Protein AF-A0A436BML5-F1 (afdb_monomer_lite)

Foldseek 3Di:
DPPAPPDEAEAALALLQVCQVVVHPGPVVLVVCLVVVVDAAAVRAADDVVVVRDQWDFPDADPPPRHGDIDHDPNCVNNRYQYEYEAEDDDPPFFARPSDDDCCVRRHDSYHYWYKHKAAPVGGGHCRVVLCPPRIWMFTPPDPPDTDTSVRVVCVSNVVVDDPDPDPPPPPPDDDDD

Sequence (178 aa):
HRPWKISDFVTLGSPLTHSEFLVTHNLAEFRRGIAERLFSACPPIAEGAAAGGTVLYQEGRNRSSGKPQRAVHHGAVFAATRWTNIFDRGNGWLTGDPISGPMAENFGPGIENIQVELRGSLGRVFTHTLYWSLAATGSEVAAGDQPRSHLAVLRDAVDLGRKLEPSQAEVPAIPPRK

Radius of gyration: 21.97 Å; chains: 1; bounding box: 63×57×54 Å

pLDDT: mean 78.74, std 14.29, range [39.31, 95.06]

Secondary structure (DSSP, 8-state):
-----SEEEEEES-GGGGHHHHTSSSHHHHHHHHHTTSS--SS---STGGGTT-SEEEEEE-TTT-PEEEEE-GGGGGTSEEEEEEEE--BTTTBS-SS----HHHH-TTEEEEEEEEEBTTBSS--TT-TT-SSSEEEETT--SSPPBHHHHHHHHTTTT------------PPPP-

Structure (mmCIF, N/CA/C/O backbone):
data_AF-A0A436BML5-F1
#
_entry.id   AF-A0A436BML5-F1
#
loop_
_atom_site.group_PDB
_atom_site.id
_atom_site.type_symbol
_atom_site.label_atom_id
_atom_site.label_alt_id
_atom_site.label_comp_id
_atom_site.label_asym_id
_atom_site.label_entity_id
_atom_site.label_seq_id
_atom_site.pdbx_PDB_ins_code
_atom_site.Cartn_x
_atom_site.Cartn_y
_atom_site.Cartn_z
_atom_site.occupancy
_atom_site.B_iso_or_equiv
_atom_site.auth_seq_id
_atom_site.auth_comp_id
_atom_site.auth_asym_id
_atom_site.auth_atom_id
_atom_site.pdbx_PDB_model_num
ATOM 1 N N . HIS A 1 1 ? -5.814 -21.956 -3.426 1.00 39.31 1 HIS A N 1
ATOM 2 C CA . HIS A 1 1 ? -7.157 -21.640 -2.895 1.00 39.31 1 HIS A CA 1
ATOM 3 C C . HIS A 1 1 ? -7.109 -20.217 -2.333 1.00 39.31 1 HIS A C 1
ATOM 5 O O . HIS A 1 1 ? -6.374 -20.000 -1.378 1.00 39.31 1 HIS A O 1
ATOM 11 N N . ARG A 1 2 ? -7.812 -19.235 -2.921 1.00 46.47 2 ARG A N 1
ATOM 12 C CA . ARG A 1 2 ? -8.026 -17.914 -2.285 1.00 46.47 2 ARG A CA 1
ATOM 13 C C . ARG A 1 2 ? -9.502 -17.771 -1.885 1.00 46.47 2 ARG A C 1
ATOM 15 O O . ARG A 1 2 ? -10.239 -17.055 -2.559 1.00 46.47 2 ARG A O 1
ATOM 22 N N . PRO A 1 3 ? -9.956 -18.501 -0.850 1.00 59.94 3 PRO A N 1
ATOM 23 C CA . PRO A 1 3 ? -11.320 -18.399 -0.365 1.00 59.94 3 PRO A CA 1
ATOM 24 C C . PRO A 1 3 ? -11.467 -17.140 0.499 1.00 59.94 3 PRO A C 1
ATOM 26 O O . PRO A 1 3 ? -10.585 -16.815 1.296 1.00 59.94 3 PRO A O 1
ATOM 29 N N . TRP A 1 4 ? -12.619 -16.490 0.332 1.00 49.84 4 TRP A N 1
ATOM 30 C CA . TRP A 1 4 ? -13.082 -15.250 0.966 1.00 49.84 4 TRP A CA 1
ATOM 31 C C . TRP A 1 4 ? -12.438 -13.945 0.456 1.00 49.84 4 TRP A C 1
ATOM 33 O O . TRP A 1 4 ? -11.289 -13.632 0.759 1.00 49.84 4 TRP A O 1
ATOM 43 N N . LYS A 1 5 ? -13.219 -13.141 -0.283 1.00 56.66 5 LYS A N 1
ATOM 44 C CA . LYS A 1 5 ? -12.898 -11.747 -0.638 1.00 56.66 5 LYS A CA 1
ATOM 45 C C . LYS A 1 5 ? -14.143 -10.883 -0.451 1.00 56.66 5 LYS A C 1
ATOM 47 O O . LYS A 1 5 ? -14.955 -10.791 -1.364 1.00 56.66 5 LYS A O 1
ATOM 52 N N . ILE A 1 6 ? -14.322 -10.295 0.734 1.00 59.16 6 ILE A N 1
ATOM 53 C CA . ILE A 1 6 ? -15.321 -9.225 0.882 1.00 59.16 6 ILE A CA 1
ATOM 54 C C . ILE A 1 6 ? -14.807 -7.973 0.155 1.00 59.16 6 ILE A C 1
ATOM 56 O O . ILE A 1 6 ? -15.587 -7.352 -0.556 1.00 59.16 6 ILE A O 1
ATOM 60 N N . SER A 1 7 ? -13.499 -7.674 0.222 1.00 70.31 7 SER A N 1
ATOM 61 C CA . SER A 1 7 ? -12.750 -6.785 -0.689 1.00 70.31 7 SER A CA 1
ATOM 62 C C . SER A 1 7 ? -11.234 -6.917 -0.441 1.00 70.31 7 SER A C 1
ATOM 64 O O . SER A 1 7 ? -10.825 -7.278 0.663 1.00 70.31 7 SER A O 1
ATOM 66 N N . ASP A 1 8 ? -10.406 -6.655 -1.455 1.00 79.81 8 ASP A N 1
ATOM 67 C CA . ASP A 1 8 ? -8.951 -6.464 -1.314 1.00 79.81 8 ASP A CA 1
ATOM 68 C C . ASP A 1 8 ? -8.647 -5.000 -1.644 1.00 79.81 8 ASP A C 1
ATOM 70 O O . ASP A 1 8 ? -8.997 -4.522 -2.727 1.00 79.81 8 ASP A O 1
ATOM 74 N N . PHE A 1 9 ? -8.080 -4.267 -0.691 1.00 87.06 9 PHE A N 1
ATOM 75 C CA . PHE A 1 9 ? -7.645 -2.895 -0.887 1.00 87.06 9 PHE A CA 1
ATOM 76 C C . PHE A 1 9 ? -6.223 -2.916 -1.439 1.00 87.06 9 PHE A C 1
ATOM 78 O O . PHE A 1 9 ? -5.264 -3.176 -0.716 1.00 87.06 9 PHE A O 1
ATOM 85 N N . VAL A 1 10 ? -6.094 -2.663 -2.740 1.00 90.19 10 VAL A N 1
ATOM 86 C CA . VAL A 1 10 ? -4.803 -2.686 -3.431 1.00 90.19 10 VAL A CA 1
ATOM 87 C C . VAL A 1 10 ? -4.266 -1.266 -3.581 1.00 90.19 10 VAL A C 1
ATOM 89 O O . VAL A 1 10 ? -4.908 -0.421 -4.206 1.00 90.19 10 VAL A O 1
ATOM 92 N N . THR A 1 11 ? -3.071 -1.009 -3.049 1.00 92.56 11 THR A N 1
ATOM 93 C CA . THR A 1 11 ? -2.341 0.253 -3.234 1.00 92.56 11 THR A CA 1
ATOM 94 C C . THR A 1 11 ? -1.114 0.046 -4.118 1.00 92.56 11 THR A C 1
ATOM 96 O O . THR A 1 11 ? -0.407 -0.951 -3.991 1.00 92.56 11 THR A O 1
ATOM 99 N N . LEU A 1 12 ? -0.859 0.998 -5.021 1.00 93.00 12 LEU A N 1
ATOM 100 C CA . LEU A 1 12 ? 0.261 0.984 -5.968 1.00 93.00 12 LEU A CA 1
ATOM 101 C C . LEU A 1 12 ? 1.005 2.308 -5.872 1.00 93.00 12 LEU A C 1
ATOM 103 O O . LEU A 1 12 ? 0.374 3.356 -6.015 1.00 93.00 12 LEU A O 1
ATOM 107 N N . GLY A 1 13 ? 2.310 2.266 -5.615 1.00 91.31 13 GLY A N 1
ATOM 108 C CA . GLY A 1 13 ? 3.136 3.474 -5.567 1.00 91.31 13 GLY A CA 1
ATOM 109 C C . GLY A 1 13 ? 2.656 4.521 -4.556 1.00 91.31 13 GLY A C 1
ATOM 110 O O . GLY A 1 13 ? 2.941 5.698 -4.702 1.00 91.31 13 GLY A O 1
ATOM 111 N N . SER A 1 14 ? 1.838 4.140 -3.576 1.00 91.88 14 SER A N 1
ATOM 112 C CA . SER A 1 14 ? 0.963 5.112 -2.927 1.00 91.88 14 SER A CA 1
ATOM 113 C C . SER A 1 14 ? 1.711 5.989 -1.914 1.00 91.88 14 SER A C 1
ATOM 115 O O . SER A 1 14 ? 2.494 5.471 -1.112 1.00 91.88 14 SER A O 1
ATOM 117 N N .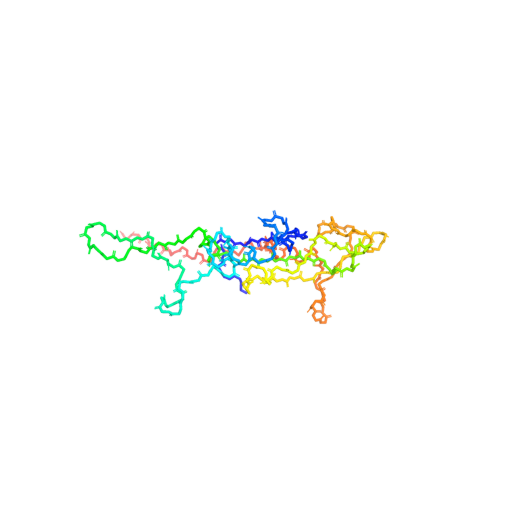 PRO A 1 15 ? 1.417 7.306 -1.885 1.00 91.00 15 PRO A N 1
ATOM 118 C CA . PRO A 1 15 ? 2.063 8.249 -0.980 1.00 91.00 15 PRO A CA 1
ATOM 119 C C . PRO A 1 15 ? 1.666 8.026 0.486 1.00 91.00 15 PRO A C 1
ATOM 121 O O . PRO A 1 15 ? 2.261 8.629 1.370 1.00 91.00 15 PRO A O 1
ATOM 124 N N . LEU A 1 16 ? 0.706 7.133 0.777 1.00 90.06 16 LEU A N 1
ATOM 125 C CA . LEU A 1 16 ? 0.311 6.779 2.147 1.00 90.06 16 LEU A CA 1
ATOM 126 C C . LEU A 1 16 ? 1.480 6.261 3.001 1.00 90.06 16 LEU A C 1
ATOM 128 O O . LEU A 1 16 ? 1.389 6.307 4.226 1.00 90.06 16 LEU A O 1
ATOM 132 N N . THR A 1 17 ? 2.590 5.820 2.403 1.00 88.88 17 THR A N 1
ATOM 133 C CA . THR A 1 17 ? 3.815 5.528 3.165 1.00 88.88 17 THR A CA 1
ATOM 134 C C . THR A 1 17 ? 4.313 6.736 3.975 1.00 88.88 17 THR A C 1
ATOM 136 O O . THR A 1 17 ? 4.926 6.522 5.011 1.00 88.88 17 THR A O 1
ATOM 139 N N . HIS A 1 18 ? 3.999 7.964 3.538 1.00 88.44 18 HIS A N 1
ATOM 140 C CA . HIS A 1 18 ? 4.372 9.247 4.152 1.00 88.44 18 HIS A CA 1
ATOM 141 C C . HIS A 1 18 ? 3.182 9.906 4.881 1.00 88.44 18 HIS A C 1
ATOM 143 O O . HIS A 1 18 ? 3.033 11.133 4.905 1.00 88.44 18 HIS A O 1
ATOM 149 N N . SER A 1 19 ? 2.259 9.101 5.422 1.00 87.06 19 SER A N 1
ATOM 150 C CA . SER A 1 19 ? 1.023 9.596 6.057 1.00 87.06 19 SER A CA 1
ATOM 151 C C . SER A 1 19 ? 1.273 10.536 7.233 1.00 87.06 19 SER A C 1
ATOM 153 O O . SER A 1 19 ? 0.450 11.409 7.505 1.00 87.06 19 SER A O 1
ATOM 155 N N . GLU A 1 20 ? 2.418 10.423 7.894 1.00 82.88 20 GLU A N 1
ATOM 156 C CA . GLU A 1 20 ? 2.839 11.315 8.966 1.00 82.88 20 GLU A CA 1
ATOM 157 C C . GLU A 1 20 ? 2.944 12.787 8.544 1.00 82.88 20 GLU A C 1
ATOM 159 O O . GLU A 1 20 ? 2.818 13.645 9.417 1.00 82.88 20 GLU A O 1
ATOM 164 N N . PHE A 1 21 ? 3.121 13.063 7.245 1.00 83.38 21 PHE A N 1
ATOM 165 C CA . PHE A 1 21 ? 3.137 14.410 6.662 1.00 83.38 21 PHE A CA 1
ATOM 166 C C . PHE A 1 21 ? 1.888 14.727 5.826 1.00 83.38 21 PHE A C 1
ATOM 168 O O . PHE A 1 21 ? 1.555 15.895 5.640 1.00 83.38 21 PHE A O 1
ATOM 175 N N . LEU A 1 22 ? 1.214 13.708 5.277 1.00 84.94 22 LEU A N 1
ATOM 176 C CA . LEU A 1 22 ? 0.041 13.897 4.409 1.00 84.94 22 LEU A CA 1
ATOM 177 C C . LEU A 1 22 ? -1.277 13.960 5.177 1.00 84.94 22 LEU A C 1
ATOM 179 O O . LEU A 1 22 ? -2.209 14.639 4.752 1.00 84.94 22 LEU A O 1
ATOM 183 N N . VAL A 1 23 ? -1.371 13.208 6.272 1.00 84.56 23 VAL A N 1
ATOM 184 C CA . VAL A 1 23 ? -2.585 13.073 7.088 1.00 84.56 23 VAL A CA 1
ATOM 185 C C . VAL A 1 23 ? -2.461 13.878 8.382 1.00 84.56 23 VAL A C 1
ATOM 187 O O . VAL A 1 23 ? -3.457 14.379 8.900 1.00 84.56 23 VAL A O 1
ATOM 190 N N . THR A 1 24 ? -1.244 14.027 8.902 1.00 88.00 24 THR A N 1
ATOM 191 C CA . THR A 1 24 ? -0.939 14.754 10.144 1.00 88.00 24 THR A CA 1
ATOM 192 C C . THR A 1 24 ? 0.287 15.650 9.981 1.00 88.00 24 THR A C 1
ATOM 194 O O . THR A 1 24 ? 0.901 15.660 8.920 1.00 88.00 24 THR A O 1
ATOM 197 N N . HIS A 1 25 ? 0.672 16.389 11.028 1.00 84.31 25 HIS A N 1
ATOM 198 C CA . HIS A 1 25 ? 1.877 17.228 10.989 1.00 84.31 25 HIS A CA 1
ATOM 199 C C . HIS A 1 25 ? 3.164 16.466 11.330 1.00 84.31 25 HIS A C 1
ATOM 201 O O . HIS A 1 25 ? 4.256 16.959 11.051 1.00 84.31 25 HIS A O 1
ATOM 207 N N . ASN A 1 26 ? 3.060 15.315 12.006 1.00 88.25 26 ASN A N 1
ATOM 208 C CA . ASN A 1 26 ? 4.197 14.463 12.353 1.00 88.25 26 ASN A CA 1
ATOM 209 C C . ASN A 1 26 ? 3.768 13.042 12.760 1.00 88.25 26 ASN A C 1
ATOM 211 O O . ASN A 1 26 ? 2.603 12.761 13.046 1.00 88.25 26 ASN A O 1
ATOM 215 N N . LEU A 1 27 ? 4.759 12.156 12.888 1.00 86.56 27 LEU A N 1
ATOM 216 C CA . LEU A 1 27 ? 4.558 10.744 13.220 1.00 86.56 27 LEU A CA 1
ATOM 217 C C . LEU A 1 27 ? 3.910 10.521 14.596 1.00 86.56 27 LEU A C 1
ATOM 219 O O . LEU A 1 27 ? 3.173 9.552 14.774 1.00 86.56 27 LEU A O 1
ATOM 223 N N . ALA A 1 28 ? 4.166 11.389 15.578 1.00 88.00 28 ALA A N 1
ATOM 224 C CA . ALA A 1 28 ? 3.575 11.246 16.908 1.00 88.00 28 ALA A CA 1
ATOM 225 C C . ALA A 1 28 ? 2.065 11.520 16.876 1.00 88.00 28 ALA A C 1
ATOM 227 O O . ALA A 1 28 ? 1.293 10.765 17.469 1.00 88.00 28 ALA A O 1
ATOM 228 N N . GLU A 1 29 ? 1.635 12.545 16.138 1.00 88.44 29 GLU A N 1
ATOM 229 C CA . GLU A 1 29 ? 0.216 12.816 15.902 1.00 88.44 29 GLU A CA 1
ATOM 230 C C . GLU A 1 29 ? -0.452 11.697 15.113 1.00 88.44 29 GLU A C 1
ATOM 232 O O . GLU A 1 29 ? -1.549 11.277 15.482 1.00 88.44 29 GLU A O 1
ATOM 237 N N . PHE A 1 30 ? 0.218 11.167 14.087 1.00 88.00 30 PHE A N 1
ATOM 238 C CA . PHE A 1 30 ? -0.298 10.037 13.320 1.00 88.00 30 PHE A CA 1
ATOM 239 C C . PHE A 1 30 ? -0.538 8.811 14.207 1.00 88.00 30 PHE A C 1
ATOM 241 O O . PHE A 1 30 ? -1.639 8.261 14.240 1.00 88.00 30 PHE A O 1
ATOM 248 N N . ARG A 1 31 ? 0.467 8.423 15.003 1.00 86.06 31 ARG A N 1
ATOM 249 C CA . ARG A 1 31 ? 0.370 7.291 15.939 1.00 86.06 31 ARG A CA 1
ATOM 250 C C . ARG A 1 31 ? -0.703 7.509 16.996 1.00 86.06 31 ARG A C 1
ATOM 252 O O . ARG A 1 31 ? -1.431 6.570 17.318 1.00 86.06 31 ARG A O 1
ATOM 259 N N . ARG A 1 32 ? -0.832 8.736 17.509 1.00 85.31 32 ARG A N 1
ATOM 260 C CA . ARG A 1 32 ? -1.926 9.098 18.415 1.00 85.31 32 ARG A CA 1
ATOM 261 C C . ARG A 1 32 ? -3.276 8.933 17.722 1.00 85.31 32 ARG A C 1
ATOM 263 O O . ARG A 1 32 ? -4.148 8.298 18.295 1.00 85.31 32 ARG A O 1
ATOM 270 N N . GLY A 1 33 ? -3.427 9.403 16.485 1.00 83.19 33 GLY A N 1
ATOM 271 C CA . GLY A 1 33 ? -4.653 9.234 15.706 1.00 83.19 33 GLY A CA 1
ATOM 272 C C . GLY A 1 33 ? -5.001 7.768 15.432 1.00 83.19 33 GLY A C 1
ATOM 273 O O . GLY A 1 33 ? -6.167 7.398 15.513 1.00 83.19 33 GLY A O 1
ATOM 274 N N . ILE A 1 34 ? -4.012 6.905 15.191 1.00 83.31 34 ILE A N 1
ATOM 275 C CA . ILE A 1 34 ? -4.213 5.450 15.096 1.00 83.31 34 ILE A CA 1
ATOM 276 C C . ILE A 1 34 ? -4.676 4.873 16.448 1.00 83.31 34 ILE A C 1
ATOM 278 O O . ILE A 1 34 ? -5.659 4.134 16.498 1.00 83.31 34 ILE A O 1
ATOM 282 N N . ALA A 1 35 ? -4.033 5.246 17.559 1.00 80.62 35 ALA A N 1
ATOM 283 C CA . ALA A 1 35 ? -4.369 4.754 18.902 1.00 80.62 35 ALA A CA 1
ATOM 284 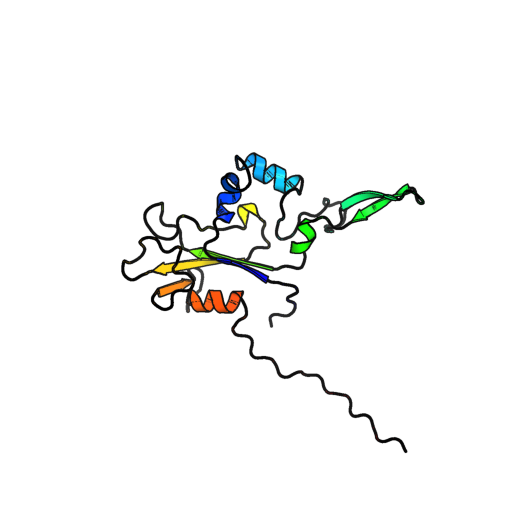C C . ALA A 1 35 ? -5.746 5.235 19.404 1.00 80.62 35 ALA A C 1
ATOM 286 O O . ALA A 1 35 ? -6.509 4.469 19.997 1.00 80.62 35 ALA A O 1
ATOM 287 N N . GLU A 1 36 ? -6.084 6.492 19.122 1.00 79.75 36 GLU A N 1
ATOM 288 C CA . GLU A 1 36 ? -7.399 7.102 19.351 1.00 79.75 36 GLU A CA 1
ATOM 289 C C . GLU A 1 36 ? -8.434 6.639 18.318 1.00 79.75 36 GLU A C 1
ATOM 291 O O . GLU A 1 36 ? -9.608 6.991 18.411 1.00 79.75 36 GLU A O 1
ATOM 296 N N . ARG A 1 37 ? -8.013 5.799 17.363 1.00 75.88 37 ARG A N 1
ATOM 297 C CA . ARG A 1 37 ? -8.831 5.223 16.295 1.00 75.88 37 ARG A CA 1
ATOM 298 C C . ARG A 1 37 ? -9.436 6.272 15.375 1.00 75.88 37 ARG A C 1
ATOM 300 O O . ARG A 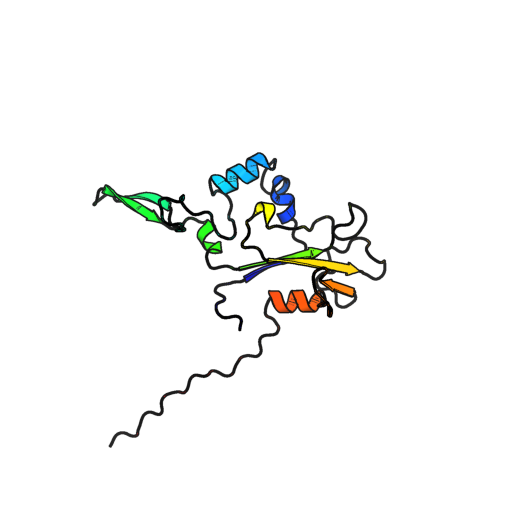1 37 ? -10.388 5.953 14.691 1.00 75.88 37 ARG A O 1
ATOM 307 N N . LEU A 1 38 ? -8.901 7.488 15.307 1.00 80.25 38 LEU A N 1
ATOM 308 C CA . LEU A 1 38 ? -9.291 8.499 14.322 1.00 80.25 38 LEU A CA 1
ATOM 309 C C . LEU A 1 38 ? -8.992 8.019 12.896 1.00 80.25 38 LEU A C 1
ATOM 311 O O . LEU A 1 38 ? -9.793 8.246 11.990 1.00 80.25 38 LEU A O 1
ATOM 315 N N . PHE A 1 39 ? -7.895 7.280 12.716 1.00 82.81 39 PHE A N 1
ATOM 316 C CA . PHE A 1 39 ? -7.504 6.688 11.437 1.00 82.81 39 PHE A CA 1
ATOM 317 C C . PHE A 1 39 ? -7.753 5.179 11.404 1.00 82.81 39 PHE A C 1
ATOM 319 O O . PHE A 1 39 ? -7.774 4.500 12.431 1.00 82.81 39 PHE A O 1
ATOM 326 N N . SER A 1 40 ? -7.960 4.656 10.197 1.00 82.06 40 SER A N 1
ATOM 327 C CA . SER A 1 40 ? -8.177 3.226 9.980 1.00 82.06 40 SER A CA 1
ATOM 328 C C . SER A 1 40 ? -6.853 2.477 9.819 1.00 82.06 40 SER A C 1
ATOM 330 O O . SER A 1 40 ? -5.923 3.000 9.213 1.00 82.06 40 SER A O 1
ATOM 332 N N . ALA A 1 41 ? -6.795 1.245 10.327 1.00 82.31 41 ALA A N 1
ATOM 333 C CA . ALA A 1 41 ? -5.642 0.345 10.266 1.00 82.31 41 ALA A CA 1
ATOM 334 C C . ALA A 1 41 ? -6.085 -1.069 9.842 1.00 82.31 41 ALA A C 1
ATOM 336 O O . ALA A 1 41 ? -7.263 -1.414 9.971 1.00 82.31 41 ALA A O 1
ATOM 337 N N . CYS A 1 42 ? -5.150 -1.886 9.354 1.00 78.25 42 CYS A N 1
ATOM 338 C CA . CYS A 1 42 ? -5.367 -3.271 8.949 1.00 78.25 42 CYS A CA 1
ATOM 339 C C . CYS A 1 42 ? -4.412 -4.223 9.710 1.00 78.25 42 CYS A C 1
ATOM 341 O O . CYS A 1 42 ? -3.196 -4.175 9.503 1.00 78.25 42 CYS A O 1
ATOM 343 N N . PRO A 1 43 ? -4.931 -5.120 10.574 1.00 77.25 43 PRO A N 1
ATOM 344 C CA . PRO A 1 43 ? -6.321 -5.190 11.033 1.00 77.25 43 PRO A CA 1
ATOM 345 C C . PRO A 1 43 ? -6.695 -3.989 11.929 1.00 77.25 43 PRO A C 1
ATOM 347 O O . PRO A 1 43 ? -5.810 -3.351 12.505 1.00 77.25 43 PRO A O 1
ATOM 350 N N . PRO A 1 44 ? -7.994 -3.674 12.087 1.00 76.81 44 PRO A N 1
ATOM 351 C CA . PRO A 1 44 ? -8.432 -2.621 12.998 1.00 76.81 44 PRO A CA 1
ATOM 352 C C . PRO A 1 44 ? -8.073 -2.941 14.454 1.00 76.81 44 PRO A C 1
ATOM 354 O O . PRO A 1 44 ? -8.084 -4.096 14.885 1.00 76.81 44 PRO A O 1
ATOM 357 N N . ILE A 1 45 ? -7.772 -1.896 15.226 1.00 74.12 45 ILE A N 1
ATOM 358 C CA . ILE A 1 45 ? -7.297 -2.022 16.607 1.00 74.12 45 ILE A CA 1
ATOM 359 C C . ILE A 1 45 ? -8.458 -2.382 17.540 1.00 74.12 45 ILE A C 1
ATOM 361 O O . ILE A 1 45 ? -9.343 -1.565 17.809 1.00 74.12 45 ILE A O 1
ATOM 365 N N . ALA A 1 46 ? -8.406 -3.597 18.088 1.00 69.00 46 ALA A N 1
ATOM 366 C CA . ALA A 1 46 ? -9.365 -4.102 19.066 1.00 69.00 46 ALA A CA 1
ATOM 367 C C . ALA A 1 46 ? -9.362 -3.316 20.396 1.00 69.00 46 ALA A C 1
ATOM 369 O O . ALA A 1 46 ? -8.401 -2.632 20.766 1.00 69.00 46 ALA A O 1
ATOM 370 N N . GLU A 1 47 ? -10.450 -3.435 21.158 1.00 64.75 47 GLU A N 1
ATOM 371 C CA . GLU A 1 47 ? -10.596 -2.829 22.489 1.00 64.75 47 GLU A CA 1
ATOM 372 C C . GLU A 1 47 ? -9.876 -3.659 23.574 1.00 64.75 47 GLU A C 1
ATOM 374 O O . GLU A 1 47 ? -10.501 -4.359 24.357 1.00 64.75 47 GLU A O 1
ATOM 379 N N . GLY A 1 48 ? -8.542 -3.591 23.636 1.00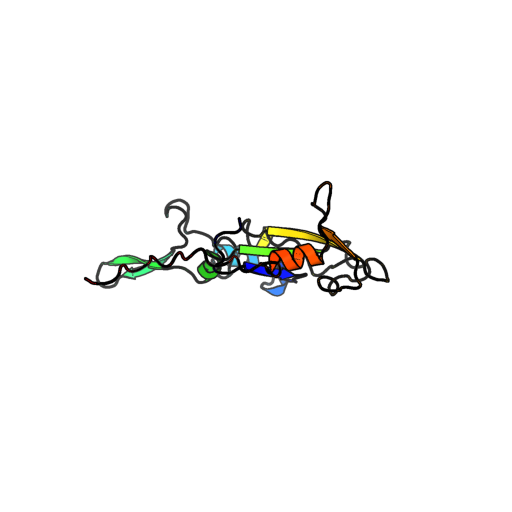 60.03 48 GLY A N 1
ATOM 380 C CA . GLY A 1 48 ? -7.742 -4.197 24.713 1.00 60.03 48 GLY A CA 1
ATOM 381 C C . GLY A 1 48 ? -7.830 -5.732 24.841 1.00 60.03 48 GLY A C 1
ATOM 382 O O . GLY A 1 48 ? -8.675 -6.409 24.258 1.00 60.03 48 GLY A O 1
ATOM 383 N N . ALA A 1 49 ? -6.935 -6.318 25.642 1.00 53.97 49 ALA A N 1
ATOM 384 C CA . ALA A 1 49 ? -6.907 -7.772 25.858 1.00 53.97 49 ALA A CA 1
ATOM 385 C C . ALA A 1 49 ? -8.158 -8.289 26.600 1.00 53.97 49 ALA A C 1
ATOM 387 O O . ALA A 1 49 ? -8.597 -9.415 26.379 1.00 53.97 49 ALA A O 1
ATOM 388 N N . ALA A 1 50 ? -8.763 -7.446 27.445 1.00 52.91 50 ALA A N 1
ATOM 389 C CA . ALA A 1 50 ? -9.932 -7.795 28.250 1.00 52.91 50 ALA A CA 1
ATOM 390 C C . ALA A 1 50 ? -11.218 -7.977 27.423 1.00 52.91 50 ALA A C 1
ATOM 392 O O . ALA A 1 50 ? -12.101 -8.722 27.842 1.00 52.91 50 ALA A O 1
ATOM 393 N N . ALA A 1 51 ? -11.329 -7.351 26.244 1.00 53.22 51 ALA A N 1
ATOM 394 C CA . ALA A 1 51 ? -12.495 -7.501 25.372 1.00 53.22 51 ALA A CA 1
ATOM 395 C C . ALA A 1 51 ? -12.339 -8.631 24.339 1.00 53.22 51 ALA A C 1
ATOM 397 O O . ALA A 1 51 ? -13.013 -8.626 23.309 1.00 53.22 51 ALA A O 1
ATOM 398 N N . GLY A 1 52 ? -11.434 -9.584 24.584 1.00 51.97 52 GLY A N 1
ATOM 399 C CA . GLY A 1 52 ? -11.272 -10.779 23.753 1.00 51.97 52 GLY A CA 1
ATOM 400 C C . GLY A 1 52 ? -10.794 -10.497 22.327 1.00 51.97 52 GLY A C 1
ATOM 401 O O . GLY A 1 52 ? -11.110 -11.265 21.426 1.00 51.97 52 GLY A O 1
ATOM 402 N N . GLY A 1 53 ? -10.091 -9.381 22.093 1.00 59.16 53 GLY A N 1
ATOM 403 C CA . GLY A 1 53 ? -9.592 -9.032 20.757 1.00 59.16 53 GLY A CA 1
ATOM 404 C C . GLY A 1 53 ? -10.690 -8.679 19.746 1.00 59.16 53 GLY A C 1
ATOM 405 O O . GLY A 1 53 ? -10.449 -8.710 18.543 1.00 59.16 53 GLY A O 1
ATOM 406 N N . THR A 1 54 ? -11.903 -8.351 20.204 1.00 59.28 54 THR A N 1
ATOM 407 C CA . THR A 1 54 ? -13.005 -7.979 19.304 1.00 59.28 54 THR A CA 1
ATOM 408 C C . THR A 1 54 ? -12.843 -6.559 18.746 1.00 59.28 54 THR A C 1
ATOM 410 O O . THR A 1 54 ? -12.396 -5.661 19.457 1.00 59.28 54 THR A O 1
ATOM 413 N N . VAL A 1 55 ? -13.314 -6.329 17.513 1.00 71.50 55 VAL A N 1
ATOM 414 C CA . VAL A 1 55 ? -13.420 -4.993 16.871 1.00 71.50 55 VAL A CA 1
ATOM 415 C C . VAL A 1 55 ? -14.559 -4.124 17.433 1.00 71.50 55 VAL A C 1
ATOM 417 O O . VAL A 1 55 ? -14.847 -3.042 16.922 1.00 71.50 55 VAL A O 1
ATOM 420 N N . LEU A 1 56 ? -15.244 -4.630 18.460 1.00 71.44 56 LEU A N 1
ATOM 421 C CA . LEU A 1 56 ? -16.338 -3.956 19.139 1.00 71.44 56 LEU A CA 1
ATOM 422 C C . LEU A 1 56 ? -15.780 -3.008 20.201 1.00 71.44 56 LEU A C 1
ATOM 424 O O . LEU A 1 56 ? -14.931 -3.416 20.993 1.00 71.44 56 LEU A O 1
ATOM 428 N N . TYR A 1 57 ? -16.304 -1.787 20.251 1.00 70.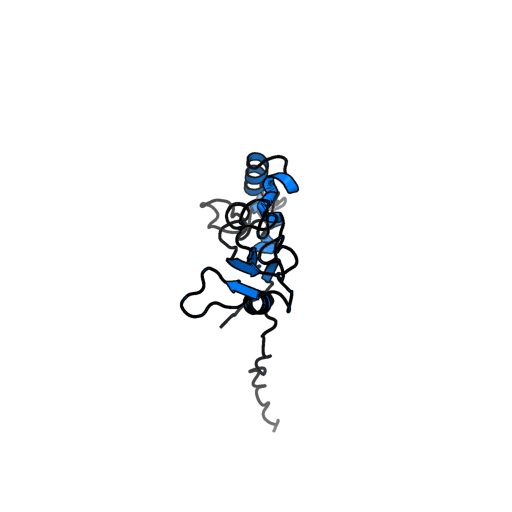31 57 TYR A N 1
ATOM 429 C CA . TYR A 1 57 ? -15.959 -0.769 21.244 1.00 70.31 57 TYR A CA 1
ATOM 430 C C . TYR A 1 57 ? -17.203 -0.300 21.991 1.00 70.31 57 TYR A C 1
ATOM 432 O O . TYR A 1 57 ? -18.311 -0.353 21.448 1.00 70.31 57 TYR A O 1
ATOM 440 N N . GLN A 1 58 ? -17.041 0.163 23.231 1.00 74.31 58 GLN A N 1
ATOM 441 C CA . GLN A 1 58 ? -18.150 0.731 23.993 1.00 74.31 58 GLN A CA 1
ATOM 442 C C . GLN A 1 58 ? -18.524 2.129 23.465 1.00 74.31 58 GLN A C 1
ATOM 444 O O . GLN A 1 58 ? -17.828 3.109 23.709 1.00 74.31 58 GLN A O 1
ATOM 449 N N . GLU A 1 59 ? -19.657 2.226 22.774 1.00 75.31 59 GLU A N 1
ATOM 450 C CA . GLU A 1 59 ? -20.192 3.482 22.227 1.00 75.31 59 GLU A CA 1
ATOM 451 C C . GLU A 1 59 ? -20.987 4.274 23.282 1.00 75.31 59 GLU A C 1
ATOM 453 O O . GLU A 1 59 ? -21.119 5.493 23.212 1.00 75.31 59 GLU A O 1
ATOM 458 N N . GLY A 1 60 ? -21.496 3.589 24.309 1.00 77.31 60 GLY A N 1
ATOM 459 C CA . GLY A 1 60 ? -22.254 4.220 25.382 1.00 77.31 60 GLY A CA 1
ATOM 460 C C . GLY A 1 60 ? -22.914 3.211 26.311 1.00 77.31 60 GLY A C 1
ATOM 461 O O . GLY A 1 60 ? -22.470 2.069 26.444 1.00 77.31 60 GLY A O 1
ATOM 462 N N . ARG A 1 61 ? -24.000 3.625 26.968 1.00 78.44 61 ARG A N 1
ATOM 463 C CA . ARG A 1 61 ? -24.870 2.732 27.743 1.00 78.44 61 ARG A CA 1
ATOM 464 C C . ARG A 1 61 ? -26.265 2.741 27.151 1.00 78.44 61 ARG A C 1
ATOM 466 O O . ARG A 1 61 ? -26.813 3.796 26.839 1.00 78.44 61 ARG A O 1
ATOM 473 N N . ASN A 1 62 ? -26.848 1.558 27.045 1.00 79.44 62 ASN A N 1
ATOM 474 C CA . ASN A 1 62 ? -28.225 1.410 26.625 1.00 79.44 62 ASN A CA 1
ATOM 475 C C . ASN A 1 62 ? -29.145 2.105 27.649 1.00 79.44 62 ASN A C 1
ATOM 477 O O . ASN A 1 62 ? -29.097 1.797 28.840 1.00 79.44 62 ASN A O 1
ATOM 481 N N . ARG A 1 63 ? -29.993 3.028 27.179 1.00 77.31 63 ARG A N 1
ATOM 482 C CA . ARG A 1 63 ? -30.881 3.839 28.029 1.00 77.31 63 ARG A CA 1
ATOM 483 C C . ARG A 1 63 ? -31.940 3.030 28.784 1.00 77.31 63 ARG A C 1
ATOM 485 O O . ARG A 1 63 ? -32.381 3.487 29.830 1.00 77.31 63 ARG A O 1
ATOM 492 N N . SER A 1 64 ? -32.347 1.861 28.283 1.00 80.19 64 SER A N 1
ATOM 493 C CA . SER A 1 64 ? -33.371 1.027 28.927 1.00 80.19 64 SER A CA 1
ATOM 494 C C . SER A 1 64 ? -32.790 -0.027 29.868 1.00 80.19 64 SER A C 1
ATOM 496 O O . SER A 1 64 ? -33.385 -0.312 30.901 1.00 80.19 64 SER A O 1
ATOM 498 N N . SER A 1 65 ? -31.627 -0.602 29.542 1.00 81.06 65 SER A N 1
ATOM 499 C CA . SER A 1 65 ? -31.018 -1.675 30.349 1.00 81.06 65 SER A CA 1
ATOM 500 C C . SER A 1 65 ? -29.834 -1.231 31.210 1.00 81.06 65 SER A C 1
ATOM 502 O O . SER A 1 65 ? -29.349 -2.020 32.018 1.00 81.06 65 SER A O 1
ATOM 504 N N . GLY A 1 66 ? -29.310 -0.017 31.013 1.00 80.56 66 GLY A N 1
ATOM 505 C CA . GLY A 1 66 ? -28.108 0.492 31.684 1.00 80.56 66 GLY A CA 1
ATOM 506 C C . GLY A 1 66 ? -26.808 -0.235 31.310 1.00 80.56 66 GLY A C 1
ATOM 507 O O . GLY A 1 66 ? -25.730 0.173 31.747 1.00 80.56 66 GLY A O 1
ATOM 508 N N . LYS A 1 67 ? -26.886 -1.298 30.498 1.00 82.88 67 LYS A N 1
ATOM 509 C CA . LYS A 1 67 ? -25.740 -2.115 30.089 1.00 82.88 67 LYS A CA 1
ATOM 510 C C . LYS A 1 67 ? -24.866 -1.378 29.066 1.00 82.88 67 LYS A C 1
ATOM 512 O O . LYS A 1 67 ? -25.396 -0.579 28.287 1.00 82.88 67 LYS A O 1
ATOM 517 N N . PRO A 1 68 ? -23.551 -1.662 29.025 1.00 77.62 68 PRO A N 1
ATOM 518 C CA . PRO A 1 68 ? -22.668 -1.172 27.972 1.00 77.62 68 PRO A CA 1
ATOM 519 C C . PRO A 1 68 ? -23.210 -1.532 26.587 1.00 77.62 68 PRO A C 1
ATOM 521 O O . PRO A 1 68 ? -23.483 -2.700 26.305 1.00 77.62 68 PRO A O 1
ATOM 524 N N . GLN A 1 69 ? -23.372 -0.528 25.733 1.00 81.12 69 GLN A N 1
ATOM 525 C CA . GLN A 1 69 ? -23.677 -0.709 24.321 1.00 81.12 69 GLN A CA 1
ATOM 526 C C . GLN A 1 69 ? -22.358 -0.729 23.560 1.00 81.12 69 GLN A C 1
ATOM 528 O O . GLN A 1 69 ? -21.553 0.195 23.689 1.00 81.12 69 GLN A O 1
ATOM 533 N N . ARG A 1 70 ? -22.137 -1.800 22.797 1.00 77.94 70 ARG A N 1
ATOM 534 C CA . ARG A 1 70 ? -20.929 -1.981 21.998 1.00 77.94 70 ARG A CA 1
ATOM 535 C C . ARG A 1 70 ? -21.276 -1.939 20.515 1.00 77.94 70 ARG A C 1
ATOM 537 O O . ARG A 1 70 ? -22.246 -2.579 20.112 1.00 77.94 70 ARG A O 1
ATOM 544 N N . ALA A 1 71 ? -20.493 -1.212 19.731 1.00 74.31 71 ALA A N 1
ATOM 545 C CA . ALA A 1 71 ? -20.653 -1.077 18.285 1.00 74.31 71 ALA A CA 1
ATOM 546 C C . ALA A 1 71 ? -19.318 -1.341 17.573 1.00 74.31 71 ALA A C 1
ATOM 548 O O . ALA A 1 71 ? -18.282 -1.459 18.221 1.00 74.31 71 ALA A O 1
ATOM 549 N N . VAL A 1 72 ? -19.338 -1.475 16.247 1.00 74.62 72 VAL A N 1
ATOM 550 C CA . VAL A 1 72 ? -18.127 -1.550 15.410 1.00 74.62 72 VAL A CA 1
ATOM 551 C C . VAL A 1 72 ? -17.696 -0.141 15.015 1.00 74.62 72 VAL A C 1
ATOM 553 O O . VAL A 1 72 ? -18.545 0.655 14.619 1.00 74.62 72 VAL A O 1
ATOM 556 N N . HIS A 1 73 ? -16.419 0.220 15.190 1.00 75.25 73 HIS A N 1
ATOM 557 C CA . HIS A 1 73 ? -15.970 1.591 14.883 1.00 75.25 73 HIS A CA 1
ATOM 558 C C . HIS A 1 73 ? -15.759 1.756 13.377 1.00 75.25 73 HIS A C 1
ATOM 560 O O . HIS A 1 73 ? -15.738 0.773 12.639 1.00 75.25 73 HIS A O 1
ATOM 566 N N . HIS A 1 74 ? -15.559 2.982 12.892 1.00 70.56 74 HIS A N 1
ATOM 567 C CA . HIS A 1 74 ? -15.386 3.258 11.457 1.00 70.56 74 HIS A CA 1
ATOM 568 C C . HIS A 1 74 ? -14.228 2.490 10.806 1.00 70.56 74 HIS A C 1
ATOM 570 O O . HIS A 1 74 ? -14.314 2.156 9.631 1.00 70.56 74 HIS A O 1
ATOM 576 N N . GLY A 1 75 ? -13.183 2.134 11.559 1.00 68.38 75 GLY A N 1
ATOM 577 C CA . GLY A 1 75 ? -12.079 1.303 11.065 1.00 68.38 75 GLY A CA 1
ATOM 578 C C . GLY A 1 75 ? -12.445 -0.170 10.852 1.00 68.38 75 GLY A C 1
ATOM 579 O O . GLY A 1 75 ? -11.708 -0.890 10.181 1.00 68.38 75 GLY A O 1
ATOM 580 N N . ALA A 1 76 ? -13.602 -0.628 11.344 1.00 72.31 76 ALA A N 1
ATOM 581 C CA . ALA A 1 76 ? -14.079 -1.993 11.136 1.00 72.31 76 ALA A CA 1
ATOM 582 C C . ALA A 1 76 ? -14.362 -2.322 9.660 1.00 72.31 76 ALA A C 1
ATOM 584 O O . ALA A 1 76 ? -14.422 -3.499 9.311 1.00 72.31 76 ALA A O 1
ATOM 585 N N . VAL A 1 77 ? -14.455 -1.323 8.771 1.00 69.38 77 VAL A N 1
ATOM 586 C CA . VAL A 1 77 ? -14.498 -1.556 7.313 1.00 69.38 77 VAL A CA 1
ATOM 587 C C . VAL A 1 77 ? -13.258 -2.309 6.812 1.00 69.38 77 VAL A C 1
ATOM 589 O O . VAL A 1 77 ? -13.340 -3.077 5.855 1.00 69.38 77 VAL A O 1
ATOM 592 N N . PHE A 1 78 ? -12.123 -2.178 7.505 1.00 70.50 78 PHE A N 1
ATOM 593 C CA . PHE A 1 78 ? -10.908 -2.938 7.215 1.00 70.50 78 PHE A CA 1
ATOM 594 C C . PHE A 1 78 ? -10.813 -4.270 7.975 1.00 70.50 78 PHE A C 1
ATOM 596 O O . PHE A 1 78 ? -9.862 -5.013 7.766 1.00 70.50 78 PHE A O 1
ATOM 603 N N . ALA A 1 79 ? -11.800 -4.630 8.808 1.00 71.19 79 ALA A N 1
ATOM 604 C CA . ALA A 1 79 ? -11.817 -5.922 9.508 1.00 71.19 79 ALA A CA 1
ATOM 605 C C . ALA A 1 79 ? -11.972 -7.108 8.544 1.00 71.19 79 ALA A C 1
ATOM 607 O O . ALA A 1 79 ? -11.424 -8.180 8.782 1.00 71.19 79 ALA A O 1
ATOM 608 N N . ALA A 1 80 ? -12.729 -6.912 7.463 1.00 68.56 80 ALA A N 1
ATOM 609 C CA . ALA A 1 80 ? -12.988 -7.924 6.440 1.00 68.56 80 ALA A CA 1
ATOM 610 C C . ALA A 1 80 ? -12.199 -7.687 5.138 1.00 68.56 80 ALA A C 1
ATOM 612 O O . ALA A 1 80 ? -12.407 -8.402 4.153 1.00 68.56 80 ALA A O 1
ATOM 613 N N . THR A 1 81 ? -11.318 -6.683 5.128 1.00 73.38 81 THR A N 1
ATOM 614 C CA . THR A 1 81 ? -10.569 -6.252 3.946 1.00 73.38 81 THR A CA 1
ATOM 615 C C . THR A 1 81 ? -9.127 -6.712 4.081 1.00 73.38 81 THR A C 1
ATOM 617 O O . THR A 1 81 ? -8.479 -6.449 5.092 1.00 73.38 81 THR A O 1
ATOM 620 N N . ARG A 1 82 ? -8.621 -7.410 3.063 1.00 80.25 82 ARG A N 1
ATOM 621 C CA . ARG A 1 82 ? -7.172 -7.604 2.913 1.00 80.25 82 ARG A CA 1
ATOM 622 C C . ARG A 1 82 ? -6.578 -6.333 2.330 1.00 80.25 82 ARG A C 1
ATOM 624 O O . ARG A 1 82 ? -7.270 -5.645 1.589 1.00 80.25 82 ARG A O 1
ATOM 631 N N . TRP A 1 83 ? -5.336 -6.017 2.666 1.00 87.88 83 TRP A N 1
ATOM 632 C CA . TRP A 1 83 ? -4.643 -4.886 2.065 1.00 87.88 83 TRP A CA 1
ATOM 633 C C . TRP A 1 83 ? -3.348 -5.373 1.437 1.00 87.88 83 TRP A C 1
ATOM 635 O O . TRP A 1 83 ? -2.446 -5.816 2.144 1.00 87.88 83 TRP A O 1
ATOM 645 N N . THR A 1 84 ? -3.257 -5.262 0.115 1.00 91.69 84 THR A N 1
ATOM 646 C CA . THR A 1 84 ? -2.032 -5.524 -0.641 1.00 91.69 84 THR A CA 1
ATOM 647 C C . THR A 1 84 ? -1.394 -4.203 -1.071 1.00 91.69 84 THR A C 1
ATOM 649 O O . THR A 1 84 ? -2.005 -3.425 -1.802 1.00 91.69 84 THR A O 1
ATOM 652 N N . ASN A 1 85 ? -0.165 -3.931 -0.637 1.00 94.25 85 ASN A N 1
ATOM 653 C CA . ASN A 1 85 ? 0.591 -2.740 -1.021 1.00 94.25 85 ASN A CA 1
ATOM 654 C C . ASN A 1 85 ? 1.767 -3.113 -1.925 1.00 94.25 85 ASN A C 1
ATOM 656 O O . ASN A 1 85 ? 2.665 -3.835 -1.499 1.00 94.25 85 ASN A O 1
ATOM 660 N N . ILE A 1 86 ? 1.788 -2.586 -3.149 1.00 95.06 86 ILE A N 1
ATOM 661 C CA . ILE A 1 86 ? 2.879 -2.790 -4.105 1.00 95.06 86 ILE A CA 1
ATOM 662 C C . ILE A 1 86 ? 3.660 -1.483 -4.248 1.00 95.06 86 ILE A C 1
ATOM 664 O O . ILE A 1 86 ? 3.099 -0.439 -4.592 1.00 95.06 86 ILE A O 1
ATOM 668 N N . PHE A 1 87 ? 4.965 -1.550 -4.007 1.00 95.00 87 PHE A N 1
ATOM 669 C CA . PHE A 1 87 ? 5.855 -0.390 -4.011 1.00 95.00 87 PHE A CA 1
ATOM 670 C C . PHE A 1 87 ? 7.199 -0.739 -4.653 1.00 95.00 87 PHE A C 1
ATOM 672 O O . PHE A 1 87 ? 7.644 -1.889 -4.604 1.00 95.00 87 PHE A O 1
ATOM 679 N N . ASP A 1 88 ? 7.839 0.239 -5.286 1.00 94.56 88 ASP A N 1
ATOM 680 C CA . ASP A 1 88 ? 9.156 0.065 -5.888 1.00 94.56 88 ASP A CA 1
ATOM 681 C C . ASP A 1 88 ? 10.245 0.153 -4.814 1.00 94.56 88 ASP A C 1
ATOM 683 O O . ASP A 1 88 ? 10.107 0.770 -3.754 1.00 94.56 88 ASP A O 1
ATOM 687 N N . ARG A 1 89 ? 11.380 -0.466 -5.107 1.00 88.06 89 ARG A N 1
ATOM 688 C CA . ARG A 1 89 ? 12.586 -0.383 -4.301 1.00 88.06 89 ARG A CA 1
ATOM 689 C C . ARG A 1 89 ? 13.086 1.064 -4.257 1.00 88.06 89 ARG A C 1
ATOM 691 O O . ARG A 1 89 ? 13.700 1.533 -5.208 1.00 88.06 89 ARG A O 1
ATOM 698 N N . GLY A 1 90 ? 12.877 1.783 -3.163 1.00 74.62 90 GLY A N 1
ATOM 699 C CA . GLY A 1 90 ? 13.381 3.155 -3.041 1.00 74.62 90 GLY A CA 1
ATOM 700 C C . GLY A 1 90 ? 14.911 3.221 -3.156 1.00 74.62 90 GLY A C 1
ATOM 701 O O . GLY A 1 90 ? 15.615 2.575 -2.382 1.00 74.62 90 GLY A O 1
ATOM 702 N N . ASN A 1 91 ? 15.436 4.020 -4.092 1.00 61.66 91 ASN A N 1
ATOM 703 C CA . ASN A 1 91 ? 16.858 4.369 -4.161 1.00 61.66 91 ASN A CA 1
ATOM 704 C C . ASN A 1 91 ? 17.014 5.906 -4.086 1.00 61.66 91 ASN A C 1
ATOM 706 O O . ASN A 1 91 ? 17.419 6.569 -5.043 1.00 61.66 91 ASN A O 1
ATOM 710 N N . GLY A 1 92 ? 16.697 6.483 -2.924 1.00 63.34 92 GLY A N 1
ATOM 711 C CA . GLY A 1 92 ? 16.825 7.922 -2.665 1.00 63.34 92 GLY A CA 1
ATOM 712 C C . GLY A 1 92 ? 15.957 8.811 -3.570 1.00 63.34 92 GLY A C 1
ATOM 713 O O . GLY A 1 92 ? 15.102 8.339 -4.309 1.00 63.34 92 GLY A O 1
ATOM 714 N N . TRP A 1 93 ? 16.186 10.126 -3.524 1.00 63.31 93 TRP A N 1
ATOM 715 C CA . TRP A 1 93 ? 15.392 11.118 -4.270 1.00 63.31 93 TRP A CA 1
ATOM 716 C C . TRP A 1 93 ? 15.595 11.085 -5.794 1.00 63.31 93 TRP A C 1
ATOM 718 O O . TRP A 1 93 ? 14.788 11.648 -6.527 1.00 63.31 93 TRP A O 1
ATOM 728 N N . LEU A 1 94 ? 16.673 10.457 -6.278 1.00 65.69 94 LEU A N 1
ATOM 729 C CA . LEU A 1 94 ? 17.096 10.525 -7.684 1.00 65.69 94 LEU A CA 1
ATOM 730 C C . LEU A 1 94 ? 16.863 9.228 -8.471 1.00 65.69 94 LEU A C 1
ATOM 732 O O . LEU A 1 94 ? 16.973 9.250 -9.698 1.00 65.69 94 LEU A O 1
ATOM 736 N N . THR A 1 95 ? 16.551 8.105 -7.812 1.00 83.31 95 THR A N 1
ATOM 737 C CA . THR A 1 95 ? 16.307 6.831 -8.506 1.00 83.31 95 THR A CA 1
ATOM 738 C C . THR A 1 95 ? 15.206 5.993 -7.853 1.00 83.31 95 THR A C 1
ATOM 740 O O . THR A 1 95 ? 15.083 5.924 -6.634 1.00 83.31 95 THR A O 1
ATOM 743 N N . GLY A 1 96 ? 14.426 5.301 -8.678 1.00 90.19 96 GLY A N 1
ATOM 744 C CA . GLY A 1 96 ? 13.259 4.534 -8.264 1.00 90.19 96 GLY A CA 1
ATOM 745 C C . GLY A 1 96 ? 12.034 5.414 -8.038 1.00 90.19 96 GLY A C 1
ATOM 746 O O . GLY A 1 96 ? 11.839 6.424 -8.723 1.00 90.19 96 GLY A O 1
ATOM 747 N N . ASP A 1 97 ? 11.211 4.997 -7.082 1.00 91.62 97 ASP A N 1
ATOM 748 C CA . ASP A 1 97 ? 9.997 5.685 -6.664 1.00 91.62 97 ASP A CA 1
ATOM 749 C C . ASP A 1 97 ? 10.190 6.269 -5.253 1.00 91.62 97 ASP A C 1
ATOM 751 O O . ASP A 1 97 ? 10.117 5.524 -4.273 1.00 91.62 97 ASP A O 1
ATOM 755 N N . PRO A 1 98 ? 10.445 7.583 -5.118 1.00 89.25 98 PRO A N 1
ATOM 756 C CA . PRO A 1 98 ? 10.597 8.224 -3.811 1.00 89.25 98 PRO A CA 1
ATOM 757 C C . PRO A 1 98 ? 9.258 8.426 -3.078 1.00 89.25 98 PRO A C 1
ATOM 759 O O . PRO A 1 98 ? 9.244 8.799 -1.904 1.00 89.25 98 PRO A O 1
ATOM 762 N N . ILE A 1 99 ? 8.131 8.225 -3.764 1.00 89.94 99 ILE A N 1
ATOM 763 C CA . ILE A 1 99 ? 6.785 8.467 -3.233 1.00 89.94 99 ILE A CA 1
ATOM 764 C C . ILE A 1 99 ? 6.247 7.205 -2.557 1.00 89.94 99 ILE A C 1
ATOM 766 O O . ILE A 1 99 ? 5.508 7.301 -1.581 1.00 89.94 99 ILE A O 1
ATOM 770 N N . SER A 1 100 ? 6.624 6.031 -3.060 1.00 91.81 100 SER A N 1
ATOM 771 C CA . SER A 1 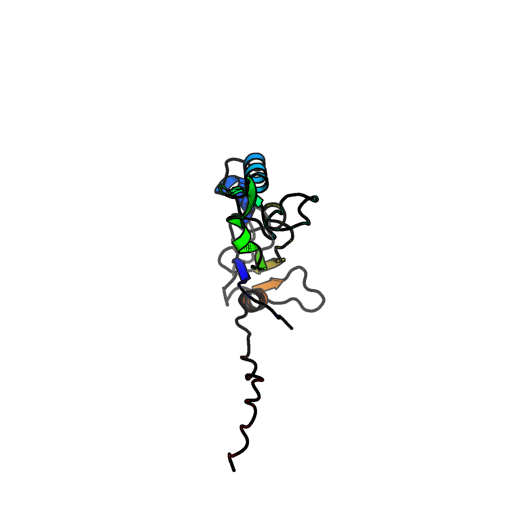100 ? 6.167 4.745 -2.537 1.00 91.81 100 SER A CA 1
ATOM 772 C C . SER A 1 100 ? 7.043 4.191 -1.420 1.00 91.81 100 SER A C 1
ATOM 774 O O . SER A 1 100 ? 8.231 4.494 -1.324 1.00 91.81 100 SER A O 1
ATOM 776 N N . GLY A 1 101 ? 6.464 3.310 -0.609 1.00 92.38 101 GLY A N 1
ATOM 777 C CA . GLY A 1 101 ? 7.179 2.646 0.469 1.00 92.38 101 GLY A CA 1
ATOM 778 C C . GLY A 1 101 ? 6.328 1.600 1.187 1.00 92.38 101 GLY A C 1
ATOM 779 O O . GLY A 1 101 ? 5.154 1.399 0.839 1.00 92.38 101 GLY A O 1
ATOM 780 N N . PRO A 1 102 ? 6.923 0.901 2.169 1.00 92.69 102 PRO A N 1
ATOM 781 C CA . PRO A 1 102 ? 6.214 -0.073 2.985 1.00 92.69 102 PRO A CA 1
ATOM 782 C C . PRO A 1 102 ? 5.170 0.614 3.875 1.00 92.69 102 PRO A C 1
ATOM 784 O O . PRO A 1 102 ? 5.422 1.660 4.462 1.00 92.69 102 PRO A O 1
ATOM 787 N N . MET A 1 103 ? 3.996 -0.003 4.025 1.00 90.56 103 MET A N 1
ATOM 788 C CA . MET A 1 103 ? 2.881 0.590 4.787 1.00 90.56 103 MET A CA 1
ATOM 789 C C . MET A 1 103 ? 2.595 -0.084 6.129 1.00 90.56 103 MET A C 1
ATOM 791 O O . MET A 1 103 ? 1.872 0.481 6.951 1.00 90.56 103 MET A O 1
ATOM 795 N N . ALA A 1 104 ? 3.154 -1.273 6.376 1.00 87.50 104 ALA A N 1
ATOM 796 C CA . ALA A 1 104 ? 2.837 -2.043 7.581 1.00 87.50 104 ALA A CA 1
ATOM 797 C C . ALA A 1 104 ? 3.231 -1.322 8.882 1.00 87.50 104 ALA A C 1
ATOM 799 O O . ALA A 1 104 ? 2.549 -1.480 9.892 1.00 87.50 104 ALA A O 1
ATOM 800 N N . GLU A 1 105 ? 4.282 -0.497 8.862 1.00 84.75 105 GLU A N 1
ATOM 801 C CA . GLU A 1 105 ? 4.720 0.267 10.040 1.00 84.75 105 GLU A CA 1
ATOM 802 C C . GLU A 1 105 ? 3.685 1.306 10.495 1.00 84.75 105 GLU A C 1
ATOM 804 O O . GLU A 1 105 ? 3.531 1.542 11.693 1.00 84.75 105 GLU A O 1
ATOM 809 N N . ASN A 1 106 ? 2.955 1.897 9.545 1.00 85.19 106 ASN A N 1
ATOM 810 C CA . ASN A 1 106 ? 1.978 2.954 9.803 1.00 85.19 106 ASN A CA 1
ATOM 811 C C . ASN A 1 106 ? 0.559 2.403 9.995 1.00 85.19 106 ASN A C 1
ATOM 813 O O . ASN A 1 106 ? -0.185 2.880 10.850 1.00 85.19 106 ASN A O 1
ATOM 817 N N . PHE A 1 107 ? 0.183 1.390 9.214 1.00 85.44 107 PHE A N 1
ATOM 818 C CA . PHE A 1 107 ? -1.202 0.924 9.115 1.00 85.44 107 PHE A CA 1
ATOM 819 C C . PHE A 1 107 ? -1.426 -0.491 9.649 1.00 85.44 107 PHE A C 1
ATOM 821 O O . PHE A 1 107 ? -2.571 -0.929 9.715 1.00 85.44 107 PHE A O 1
ATOM 828 N N . GLY A 1 108 ? -0.376 -1.191 10.077 1.00 84.44 108 GLY A N 1
ATOM 829 C CA . GLY A 1 108 ? -0.484 -2.459 10.788 1.00 84.44 108 GLY A CA 1
ATOM 830 C C . GLY A 1 108 ? -0.029 -3.693 9.999 1.00 84.44 108 GLY A C 1
ATOM 831 O O . GLY A 1 108 ? 0.190 -3.652 8.786 1.00 84.44 108 GLY A O 1
ATOM 832 N N . PRO A 1 109 ? 0.123 -4.828 10.703 1.00 83.00 109 PRO A N 1
ATOM 833 C CA . PRO A 1 109 ? 0.735 -6.044 10.166 1.00 83.00 109 PRO A CA 1
ATOM 834 C C . PRO A 1 109 ? -0.171 -6.838 9.214 1.00 83.00 109 PRO A C 1
ATOM 836 O O . PRO A 1 109 ? 0.278 -7.827 8.645 1.00 83.00 109 PRO A O 1
ATOM 839 N N . GLY A 1 110 ? -1.440 -6.448 9.046 1.00 80.81 110 GLY A N 1
ATOM 840 C CA . GLY A 1 110 ? -2.368 -7.095 8.112 1.00 80.81 110 GLY A CA 1
ATOM 841 C C . GLY A 1 110 ? -2.119 -6.738 6.645 1.00 80.81 110 GLY A C 1
ATOM 842 O O . GLY A 1 110 ? -2.804 -7.268 5.773 1.00 80.81 110 GLY A O 1
ATOM 843 N N . ILE A 1 111 ? -1.161 -5.846 6.378 1.00 88.00 111 ILE A N 1
ATOM 844 C CA . ILE A 1 111 ? -0.819 -5.386 5.035 1.00 88.00 111 ILE A CA 1
ATOM 845 C C . ILE A 1 111 ? 0.243 -6.289 4.417 1.00 88.00 111 ILE A C 1
ATOM 847 O O . ILE A 1 111 ? 1.375 -6.373 4.904 1.00 88.00 111 ILE A O 1
ATOM 851 N N . GLU A 1 112 ? -0.098 -6.887 3.283 1.00 90.81 112 GLU A N 1
ATOM 852 C CA . GLU A 1 112 ? 0.829 -7.616 2.431 1.00 90.81 112 GLU A CA 1
ATOM 853 C C . GLU A 1 112 ? 1.646 -6.615 1.602 1.00 90.81 112 GLU A C 1
ATOM 855 O O . GLU A 1 112 ? 1.172 -6.060 0.614 1.00 90.81 112 GLU A O 1
ATOM 860 N N . ASN A 1 113 ? 2.877 -6.342 2.034 1.00 92.88 113 ASN A N 1
ATOM 861 C CA . ASN A 1 113 ? 3.805 -5.466 1.321 1.00 92.88 113 ASN A CA 1
ATOM 862 C C . ASN A 1 113 ? 4.599 -6.270 0.284 1.00 92.88 113 ASN A C 1
ATOM 864 O O . ASN A 1 113 ? 5.397 -7.131 0.651 1.00 92.88 113 ASN A O 1
ATOM 868 N N . ILE A 1 114 ? 4.423 -5.951 -0.998 1.00 93.62 114 ILE A N 1
ATOM 869 C CA . ILE A 1 114 ? 5.148 -6.564 -2.112 1.00 93.62 114 ILE A CA 1
ATOM 870 C C . ILE A 1 114 ? 6.084 -5.524 -2.722 1.00 93.62 114 ILE A C 1
ATOM 872 O O . ILE A 1 114 ? 5.650 -4.574 -3.376 1.00 93.62 114 ILE A O 1
ATOM 876 N N . GLN A 1 115 ? 7.385 -5.713 -2.516 1.00 94.81 115 GLN A N 1
ATOM 877 C CA . GLN A 1 115 ? 8.399 -4.861 -3.122 1.00 94.81 115 GLN A CA 1
ATOM 878 C C . GLN A 1 115 ? 8.727 -5.346 -4.535 1.00 94.81 115 GLN A C 1
ATOM 880 O O . GLN A 1 115 ? 9.065 -6.514 -4.742 1.00 94.81 115 GLN A O 1
ATOM 885 N N . VAL A 1 116 ? 8.692 -4.432 -5.498 1.00 94.94 116 VAL A N 1
ATOM 886 C CA . VAL A 1 116 ? 9.158 -4.657 -6.871 1.00 94.94 116 VAL A CA 1
ATOM 887 C C . VAL A 1 116 ? 10.389 -3.801 -7.158 1.00 94.94 116 VAL A C 1
ATOM 889 O O . VAL A 1 116 ? 10.647 -2.824 -6.466 1.00 94.94 116 VAL A O 1
ATOM 892 N N . GLU A 1 117 ? 11.170 -4.170 -8.167 1.00 94.19 117 GLU A N 1
ATOM 893 C CA . GLU A 1 117 ? 12.198 -3.307 -8.746 1.00 94.19 117 GLU A CA 1
ATOM 894 C C . GLU A 1 117 ? 11.785 -2.940 -10.171 1.00 94.19 117 GLU A C 1
ATOM 896 O O . GLU A 1 117 ? 11.776 -3.803 -11.047 1.00 94.19 117 GLU A O 1
ATOM 901 N N . LEU A 1 118 ? 11.433 -1.675 -10.403 1.00 94.25 118 LEU A N 1
ATOM 902 C CA . LEU A 1 118 ? 10.987 -1.162 -11.701 1.00 94.25 118 LEU A CA 1
ATOM 903 C C . LEU A 1 118 ? 12.132 -0.508 -12.482 1.00 94.25 118 LEU A C 1
ATOM 905 O O . LEU A 1 118 ? 13.006 0.158 -11.914 1.00 94.25 118 LEU A O 1
ATOM 909 N N . ARG A 1 119 ? 12.097 -0.666 -13.810 1.00 93.88 119 ARG A N 1
ATOM 910 C CA . ARG A 1 119 ? 13.033 -0.068 -14.772 1.00 93.88 119 ARG A CA 1
ATOM 911 C C . ARG A 1 119 ? 12.290 0.367 -16.040 1.00 93.88 119 ARG A C 1
ATOM 913 O O . ARG A 1 119 ? 11.568 -0.411 -16.658 1.00 93.88 119 ARG A O 1
ATOM 920 N N . GLY A 1 120 ? 12.480 1.623 -16.430 1.00 91.94 120 GLY A N 1
ATOM 921 C CA . GLY A 1 120 ? 12.054 2.171 -17.716 1.00 91.94 120 GLY A CA 1
ATOM 922 C C . GLY A 1 120 ? 13.189 2.181 -18.744 1.00 91.94 120 GLY A C 1
ATOM 923 O O . GLY A 1 120 ? 14.274 1.649 -18.510 1.00 91.94 120 GLY A O 1
ATOM 924 N N . SER A 1 121 ? 12.961 2.848 -19.877 1.00 88.38 121 SER A N 1
ATOM 925 C CA . SER A 1 121 ? 13.957 2.996 -20.953 1.00 88.38 121 SER A CA 1
ATOM 926 C C . SER A 1 121 ? 15.211 3.763 -20.519 1.00 88.38 121 SER A C 1
ATOM 928 O O . SER A 1 121 ? 16.307 3.458 -20.977 1.00 88.38 121 SER A O 1
ATOM 930 N N . LEU A 1 122 ? 15.064 4.716 -19.595 1.00 87.19 122 LEU A N 1
ATOM 931 C CA . LEU A 1 122 ? 16.160 5.475 -18.980 1.00 87.19 122 LEU A CA 1
ATOM 932 C C . LEU A 1 122 ? 16.681 4.814 -17.687 1.00 87.19 122 LEU A C 1
ATOM 934 O O . LEU A 1 122 ? 17.269 5.471 -16.830 1.00 87.19 122 LEU A O 1
ATOM 938 N N . GLY A 1 123 ? 16.439 3.513 -17.499 1.00 89.12 123 GLY A N 1
ATOM 939 C CA . GLY A 1 123 ? 16.809 2.796 -16.281 1.00 89.12 123 GLY A CA 1
ATOM 940 C C . GLY A 1 123 ? 15.855 3.099 -15.126 1.00 89.12 123 GLY A C 1
ATOM 941 O O . GLY A 1 123 ? 14.645 2.952 -15.265 1.00 89.12 123 GLY A O 1
ATOM 942 N N . ARG A 1 124 ? 16.388 3.484 -13.961 1.00 91.06 124 ARG A N 1
ATOM 943 C CA . ARG A 1 124 ? 15.600 3.718 -12.734 1.00 91.06 124 ARG A CA 1
ATOM 944 C C . ARG A 1 124 ? 15.345 5.199 -12.449 1.00 91.06 124 ARG A C 1
ATOM 946 O O . ARG A 1 124 ? 15.201 5.577 -11.296 1.00 91.06 124 ARG A O 1
ATOM 953 N N . VAL A 1 125 ? 15.326 6.055 -13.465 1.00 87.62 125 VAL A N 1
ATOM 954 C CA . VAL A 1 125 ? 15.007 7.479 -13.286 1.00 87.62 125 VAL A CA 1
ATOM 955 C C . VAL A 1 125 ? 13.488 7.628 -13.176 1.00 87.62 125 VAL A C 1
ATOM 957 O O . VAL A 1 125 ? 12.798 7.400 -14.162 1.00 87.62 125 VAL A O 1
ATOM 960 N N . PHE A 1 126 ? 12.996 7.979 -11.982 1.00 88.44 126 PHE A N 1
ATOM 961 C CA . PHE A 1 126 ? 11.579 8.185 -11.642 1.00 88.44 126 PHE A CA 1
ATOM 962 C C . PHE A 1 126 ? 10.631 7.080 -12.149 1.00 88.44 126 PHE A C 1
ATOM 964 O O . PHE A 1 126 ? 10.047 7.158 -13.230 1.00 88.44 126 PHE A O 1
ATOM 971 N N . THR A 1 127 ? 10.450 6.035 -11.346 1.00 92.19 127 THR A N 1
ATOM 972 C CA . THR A 1 127 ? 9.706 4.823 -11.738 1.00 92.19 127 THR A CA 1
ATOM 973 C C . THR A 1 127 ? 8.240 4.818 -11.295 1.00 92.19 127 THR A C 1
ATOM 975 O O . THR A 1 127 ? 7.515 3.875 -11.604 1.00 92.19 127 THR A O 1
ATOM 978 N N . HIS A 1 128 ? 7.780 5.874 -10.620 1.00 91.94 128 HIS A N 1
ATOM 979 C CA . HIS A 1 128 ? 6.463 5.948 -9.978 1.00 91.94 128 HIS A CA 1
ATOM 980 C C . HIS A 1 128 ? 5.274 5.669 -10.914 1.00 91.94 128 HIS A C 1
ATOM 982 O O . HIS A 1 128 ? 4.243 5.158 -10.496 1.00 91.94 128 HIS A O 1
ATOM 988 N N . THR A 1 129 ? 5.399 5.969 -12.207 1.00 91.88 129 THR A N 1
ATOM 989 C CA . THR A 1 129 ? 4.332 5.744 -13.199 1.00 91.88 129 THR A CA 1
ATOM 990 C C . THR A 1 129 ? 4.431 4.388 -13.905 1.00 91.88 129 THR A C 1
ATOM 992 O O . THR A 1 129 ? 3.618 4.080 -14.778 1.00 91.88 129 THR A O 1
ATOM 995 N N . LEU A 1 130 ? 5.426 3.563 -13.562 1.00 93.94 130 LEU A N 1
ATOM 996 C CA . LEU A 1 130 ? 5.768 2.353 -14.313 1.00 93.94 130 LEU A CA 1
ATOM 997 C C . LEU A 1 130 ? 5.057 1.082 -13.822 1.00 93.94 130 LEU A C 1
ATOM 999 O O . LEU A 1 130 ? 5.136 0.065 -14.511 1.00 93.94 130 LEU A O 1
ATOM 1003 N N . TYR A 1 131 ? 4.321 1.120 -12.702 1.00 93.00 131 TYR A N 1
ATOM 1004 C CA . TYR A 1 131 ? 3.657 -0.060 -12.110 1.00 93.00 131 TYR A CA 1
ATOM 1005 C C . TYR A 1 131 ? 2.717 -0.809 -13.067 1.00 93.00 131 TYR A C 1
ATOM 1007 O O . TYR A 1 131 ? 2.565 -2.023 -12.961 1.00 93.00 131 TYR A O 1
ATOM 1015 N N . TRP A 1 132 ? 2.103 -0.104 -14.016 1.00 93.38 132 TRP A N 1
ATOM 1016 C CA . TRP A 1 132 ? 1.202 -0.667 -15.029 1.00 93.38 132 TRP A CA 1
ATOM 1017 C C . TRP A 1 132 ? 1.747 -0.525 -16.457 1.00 93.38 132 TRP A C 1
ATOM 1019 O O . TRP A 1 132 ? 1.030 -0.772 -17.427 1.00 93.38 132 TRP A O 1
ATOM 1029 N N . SER A 1 133 ? 3.007 -0.116 -16.615 1.00 93.19 133 SER A N 1
ATOM 1030 C CA . SER A 1 133 ? 3.610 0.047 -17.935 1.00 93.19 133 SER A CA 1
ATOM 1031 C C . SER A 1 133 ? 3.991 -1.309 -18.526 1.00 93.19 133 SER A C 1
ATOM 1033 O O . SER A 1 133 ? 4.751 -2.068 -17.924 1.00 93.19 133 SER A O 1
ATOM 1035 N N . LEU A 1 134 ? 3.497 -1.583 -19.738 1.00 93.00 134 LEU A N 1
ATOM 1036 C CA . LEU A 1 134 ? 3.886 -2.753 -20.536 1.00 93.00 134 LEU A CA 1
ATOM 1037 C C . LEU A 1 134 ? 5.300 -2.625 -21.121 1.00 93.00 134 LEU A C 1
ATOM 1039 O O . LEU A 1 134 ? 5.906 -3.632 -21.468 1.00 93.00 134 LEU A O 1
ATOM 1043 N N . ALA A 1 135 ? 5.806 -1.396 -21.252 1.00 93.25 135 ALA A N 1
ATOM 1044 C CA . ALA A 1 135 ? 7.142 -1.115 -21.774 1.00 93.25 135 ALA A CA 1
ATOM 1045 C C . ALA A 1 135 ? 8.220 -1.115 -20.678 1.00 93.25 135 ALA A C 1
ATOM 1047 O O . ALA A 1 135 ? 9.409 -1.146 -20.987 1.00 93.25 135 ALA A O 1
ATOM 1048 N N . ALA A 1 136 ? 7.818 -1.050 -19.406 1.00 93.69 136 ALA A N 1
ATOM 1049 C CA . ALA A 1 136 ? 8.732 -1.167 -18.280 1.00 93.69 136 ALA A CA 1
ATOM 1050 C C . ALA A 1 136 ? 9.058 -2.635 -18.000 1.00 93.69 136 ALA A C 1
ATOM 1052 O O . ALA A 1 136 ? 8.220 -3.521 -18.178 1.00 93.69 136 ALA A O 1
ATOM 1053 N N . THR A 1 137 ? 10.263 -2.881 -17.499 1.00 94.25 137 THR A N 1
ATOM 1054 C CA . THR A 1 137 ? 10.617 -4.163 -16.896 1.00 94.25 137 THR A CA 1
ATOM 1055 C C . THR A 1 137 ? 10.545 -4.035 -15.383 1.00 94.25 137 THR A C 1
ATOM 1057 O O . THR A 1 137 ? 10.862 -2.990 -14.813 1.00 94.25 137 THR A O 1
ATOM 1060 N N . GLY A 1 138 ? 10.108 -5.096 -14.716 1.00 93.00 138 GLY A N 1
ATOM 1061 C CA . GLY A 1 138 ? 10.123 -5.122 -13.269 1.00 93.00 138 GLY A CA 1
ATOM 1062 C C . GLY A 1 138 ? 9.897 -6.503 -12.700 1.00 93.00 138 GLY A C 1
ATOM 1063 O O . GLY A 1 138 ? 9.217 -7.332 -13.309 1.00 93.00 138 GLY A O 1
ATOM 1064 N N . SER A 1 139 ? 10.488 -6.740 -11.537 1.00 94.19 139 SER A N 1
ATOM 1065 C CA . SER A 1 139 ? 10.463 -8.028 -10.850 1.00 94.19 139 SER A CA 1
ATOM 1066 C C . SER A 1 139 ? 10.246 -7.841 -9.357 1.00 94.19 139 SER A C 1
ATOM 1068 O O . SER A 1 139 ? 10.777 -6.905 -8.763 1.00 94.19 139 SER A O 1
ATOM 1070 N N . GLU A 1 140 ? 9.486 -8.741 -8.748 1.00 94.25 140 GLU A N 1
ATOM 1071 C CA . GLU A 1 140 ? 9.374 -8.840 -7.296 1.00 94.25 140 GLU A CA 1
ATOM 1072 C C . GLU A 1 140 ? 10.742 -9.128 -6.665 1.00 94.25 140 GLU A C 1
ATOM 1074 O O . GLU A 1 140 ? 11.448 -10.039 -7.095 1.00 94.25 140 GLU A O 1
ATOM 1079 N N . VAL A 1 141 ? 11.116 -8.349 -5.648 1.00 89.75 141 VAL A N 1
ATOM 1080 C CA . VAL A 1 141 ? 12.455 -8.405 -5.033 1.00 89.75 141 VAL A CA 1
ATOM 1081 C C . VAL A 1 141 ? 12.621 -9.627 -4.127 1.00 89.75 141 VAL A C 1
ATOM 1083 O O . VAL A 1 141 ? 13.701 -10.203 -4.066 1.00 89.75 141 VAL A O 1
ATOM 1086 N N . ALA A 1 142 ? 11.561 -10.026 -3.422 1.00 81.06 142 ALA A N 1
ATOM 1087 C CA . ALA A 1 142 ? 11.594 -11.113 -2.440 1.00 81.06 142 ALA A CA 1
ATOM 1088 C C . ALA A 1 142 ? 11.202 -12.486 -3.015 1.00 81.06 142 ALA A C 1
ATOM 1090 O O . ALA A 1 142 ? 11.076 -13.459 -2.271 1.00 81.06 142 ALA A O 1
ATOM 1091 N N . ALA A 1 143 ? 10.972 -12.581 -4.324 1.00 67.81 143 ALA A N 1
ATOM 1092 C CA . ALA A 1 143 ? 10.613 -13.843 -4.941 1.00 67.81 143 ALA A CA 1
ATOM 1093 C C . ALA A 1 143 ? 11.867 -14.710 -5.117 1.00 67.81 143 ALA A C 1
ATOM 1095 O O . ALA A 1 143 ? 12.901 -14.205 -5.540 1.00 67.81 143 ALA A O 1
ATOM 1096 N N . GLY A 1 144 ? 11.775 -15.991 -4.741 1.00 65.44 144 GLY A N 1
ATOM 1097 C CA . GLY A 1 144 ? 12.874 -16.962 -4.810 1.00 65.44 144 GLY A CA 1
ATOM 1098 C C . GLY A 1 144 ? 13.339 -17.262 -6.242 1.00 65.44 144 GLY A C 1
ATOM 1099 O O . GLY A 1 144 ? 13.453 -16.373 -7.076 1.00 65.44 144 GLY A O 1
ATOM 1100 N N . ASP A 1 145 ? 13.584 -18.530 -6.573 1.00 69.75 145 ASP A N 1
ATOM 1101 C CA . ASP A 1 145 ? 14.235 -18.912 -7.842 1.00 69.75 145 ASP A CA 1
ATOM 1102 C C . ASP A 1 145 ? 13.514 -18.455 -9.131 1.00 69.75 145 ASP A C 1
ATOM 1104 O O . ASP A 1 145 ? 14.113 -18.451 -10.206 1.00 69.75 145 ASP A O 1
ATOM 1108 N N . GLN A 1 146 ? 12.239 -18.054 -9.051 1.00 78.62 146 GLN A N 1
ATOM 1109 C CA . GLN A 1 146 ? 11.496 -17.468 -10.169 1.00 78.62 146 GLN A CA 1
ATOM 1110 C C . GLN A 1 146 ? 10.739 -16.203 -9.744 1.00 78.62 146 GLN A C 1
ATOM 1112 O O . GLN A 1 146 ? 9.621 -16.299 -9.226 1.00 78.62 146 GLN A O 1
ATOM 1117 N N . PRO A 1 147 ? 11.307 -15.005 -9.975 1.00 84.69 147 PRO A N 1
ATOM 1118 C CA . PRO A 1 147 ? 10.643 -13.769 -9.614 1.00 84.69 147 PRO A CA 1
ATOM 1119 C C . PRO A 1 147 ? 9.457 -13.444 -10.519 1.00 84.69 147 PRO A C 1
ATOM 1121 O O . PRO A 1 147 ? 9.548 -13.486 -11.747 1.00 84.69 147 PRO A O 1
ATOM 1124 N N . ARG A 1 148 ? 8.323 -13.084 -9.902 1.00 92.25 148 ARG A N 1
ATOM 1125 C CA . ARG A 1 148 ? 7.137 -12.598 -10.623 1.00 92.25 148 ARG A CA 1
ATOM 1126 C C . ARG A 1 148 ? 7.441 -11.239 -11.248 1.00 92.25 148 ARG A C 1
ATOM 1128 O O . ARG A 1 148 ? 8.114 -10.411 -10.637 1.00 92.25 148 ARG A O 1
ATOM 1135 N N . SER A 1 149 ? 6.902 -10.973 -12.438 1.00 94.50 149 SER A N 1
ATOM 1136 C CA . SER A 1 149 ? 6.966 -9.625 -13.011 1.00 94.50 149 SER A CA 1
ATOM 1137 C C . SER A 1 149 ? 6.065 -8.652 -12.246 1.00 94.50 149 SER A C 1
ATOM 1139 O O . SER A 1 149 ? 5.064 -9.066 -11.657 1.00 94.50 149 SER A O 1
ATOM 1141 N N . HIS A 1 150 ? 6.357 -7.350 -12.299 1.00 93.94 150 HIS A N 1
ATOM 1142 C CA . HIS A 1 150 ? 5.522 -6.317 -11.660 1.00 93.94 150 HIS A CA 1
ATOM 1143 C C . HIS A 1 150 ? 4.063 -6.357 -12.143 1.00 93.94 150 HIS A C 1
ATOM 1145 O O . HIS A 1 150 ? 3.138 -6.207 -11.349 1.00 93.94 150 HIS A O 1
ATOM 1151 N N . LEU A 1 151 ? 3.840 -6.657 -13.427 1.00 94.25 151 LEU A N 1
ATOM 1152 C CA . LEU A 1 151 ? 2.497 -6.846 -13.984 1.00 94.25 151 LEU A CA 1
ATOM 1153 C C . LEU A 1 151 ? 1.823 -8.130 -13.491 1.00 94.25 151 LEU A C 1
ATOM 1155 O O . LEU A 1 151 ? 0.601 -8.155 -13.352 1.00 94.25 151 LEU A O 1
ATOM 1159 N N . ALA A 1 152 ? 2.583 -9.205 -13.261 1.00 91.88 152 ALA A N 1
ATOM 1160 C CA . ALA A 1 152 ? 2.039 -10.432 -12.686 1.00 91.88 152 ALA A CA 1
ATOM 1161 C C . ALA A 1 152 ? 1.619 -10.204 -11.230 1.00 91.88 152 ALA A C 1
ATOM 1163 O O . ALA A 1 152 ? 0.510 -10.585 -10.869 1.00 91.88 152 ALA A O 1
ATOM 1164 N N . VAL A 1 153 ? 2.449 -9.515 -10.440 1.00 92.12 153 VAL A N 1
ATOM 1165 C CA . VAL A 1 153 ? 2.122 -9.080 -9.072 1.00 92.12 153 VAL A CA 1
ATOM 1166 C C . VAL A 1 153 ? 0.848 -8.233 -9.059 1.00 92.12 153 VAL A C 1
ATOM 1168 O O . VAL A 1 153 ? -0.083 -8.544 -8.320 1.00 92.12 153 VAL A O 1
ATOM 1171 N N . LEU A 1 154 ? 0.762 -7.214 -9.922 1.00 91.25 154 LEU A N 1
ATOM 1172 C CA . LEU A 1 154 ? -0.428 -6.369 -10.038 1.00 91.25 154 LEU A CA 1
ATOM 1173 C C . LEU A 1 154 ? -1.678 -7.198 -10.357 1.00 91.25 154 LEU A C 1
ATOM 1175 O O . LEU A 1 154 ? -2.670 -7.120 -9.638 1.00 91.25 154 LEU A O 1
ATOM 1179 N N . ARG A 1 155 ? -1.631 -8.014 -11.418 1.00 89.94 155 ARG A N 1
ATOM 1180 C CA . ARG A 1 155 ? -2.767 -8.851 -11.844 1.00 89.94 155 ARG A CA 1
ATOM 1181 C C . ARG A 1 155 ? -3.215 -9.823 -10.762 1.00 89.94 155 ARG A C 1
ATOM 1183 O O . ARG A 1 155 ? -4.406 -10.105 -10.668 1.00 89.94 155 ARG A O 1
ATOM 1190 N N . ASP A 1 156 ? -2.270 -10.339 -9.990 1.00 86.69 156 ASP A N 1
ATOM 1191 C CA . ASP A 1 156 ? -2.526 -11.247 -8.886 1.00 86.69 156 ASP A CA 1
ATOM 1192 C C . ASP A 1 156 ? -3.234 -10.541 -7.720 1.00 86.69 156 ASP A C 1
ATOM 1194 O O . ASP A 1 156 ? -4.257 -11.037 -7.241 1.00 86.69 156 ASP A O 1
ATOM 1198 N N . ALA A 1 157 ? -2.751 -9.352 -7.337 1.00 86.19 157 ALA A N 1
ATOM 1199 C CA . ALA A 1 157 ? -3.333 -8.525 -6.280 1.00 86.19 157 ALA A CA 1
ATOM 1200 C C . ALA A 1 157 ? -4.773 -8.098 -6.610 1.00 86.19 157 ALA A C 1
ATOM 1202 O O . ALA A 1 157 ? -5.685 -8.286 -5.808 1.00 86.19 157 ALA A O 1
ATOM 1203 N N . VAL A 1 158 ? -5.016 -7.603 -7.828 1.00 86.38 158 VAL A N 1
ATOM 1204 C CA . VAL A 1 158 ? -6.370 -7.204 -8.267 1.00 86.38 158 VAL A CA 1
ATOM 1205 C C . VAL A 1 158 ? -7.222 -8.368 -8.791 1.00 86.38 158 VAL A C 1
ATOM 1207 O O . VAL A 1 158 ? -8.325 -8.158 -9.288 1.00 86.38 158 VAL A O 1
ATOM 1210 N N . ASP A 1 159 ? -6.737 -9.607 -8.669 1.00 78.12 159 ASP A N 1
ATOM 1211 C CA . ASP A 1 159 ? -7.447 -10.835 -9.049 1.00 78.12 159 ASP A CA 1
ATOM 1212 C C . ASP A 1 159 ? -7.905 -10.917 -10.516 1.00 78.12 159 ASP A C 1
ATOM 1214 O O . ASP A 1 159 ? -8.872 -11.610 -10.842 1.00 78.12 159 ASP A O 1
ATOM 1218 N N . LEU A 1 160 ? -7.201 -10.246 -11.430 1.00 64.31 160 LEU A N 1
ATOM 1219 C CA . LEU A 1 160 ? -7.540 -10.217 -12.861 1.00 64.31 160 LEU A CA 1
ATOM 1220 C C . LEU A 1 160 ? -7.334 -11.571 -13.563 1.00 64.31 160 LEU A C 1
ATOM 1222 O O . LEU A 1 160 ? -7.778 -11.754 -14.692 1.00 64.31 160 LEU A O 1
ATOM 1226 N N . GLY A 1 161 ? -6.653 -12.519 -12.913 1.00 53.41 161 GLY A N 1
ATOM 1227 C CA . GLY A 1 161 ? -6.412 -13.874 -13.416 1.00 53.41 161 GLY A CA 1
ATOM 1228 C C . GLY A 1 161 ? -7.497 -14.894 -13.064 1.00 53.41 161 GLY A C 1
ATOM 1229 O O . GLY A 1 161 ? -7.318 -16.078 -13.356 1.00 53.41 161 GLY A O 1
ATOM 1230 N N . ARG A 1 162 ? -8.600 -14.481 -12.419 1.00 56.09 162 ARG A N 1
ATOM 1231 C CA . ARG A 1 162 ? -9.680 -15.398 -12.045 1.00 56.09 162 ARG A CA 1
ATOM 1232 C C . ARG A 1 162 ? -10.312 -15.996 -13.306 1.00 56.09 162 ARG A C 1
ATOM 1234 O O . ARG A 1 162 ? -11.140 -15.370 -13.962 1.00 56.09 162 ARG A O 1
ATOM 1241 N N . LYS A 1 163 ? -9.970 -17.249 -13.617 1.00 49.94 163 LYS A N 1
ATOM 1242 C CA . LYS A 1 163 ? -10.877 -18.106 -14.382 1.00 49.94 163 LYS A CA 1
ATOM 1243 C C . LYS A 1 163 ? -12.129 -18.249 -13.522 1.00 49.94 163 LYS A C 1
ATOM 1245 O O . LYS A 1 163 ? -12.021 -18.586 -12.346 1.00 49.94 163 LYS A O 1
ATOM 1250 N N . LEU A 1 164 ? -13.293 -17.914 -14.071 1.00 47.62 164 LEU A N 1
ATOM 1251 C CA . LEU A 1 164 ? -14.561 -18.265 -13.443 1.00 47.62 164 LEU A CA 1
ATOM 1252 C C . LEU A 1 164 ? -14.542 -19.787 -13.288 1.00 47.62 164 LEU A C 1
ATOM 1254 O O . LEU A 1 164 ? -14.621 -20.498 -14.286 1.00 47.62 164 LEU A O 1
ATOM 1258 N N . GLU A 1 165 ? -14.350 -20.283 -12.068 1.00 48.28 165 GLU A N 1
ATOM 1259 C CA . GLU A 1 165 ? -14.581 -21.695 -11.794 1.00 48.28 165 GLU A CA 1
ATOM 1260 C C . GLU A 1 165 ? -16.032 -21.979 -12.211 1.00 48.28 165 GLU A C 1
ATOM 1262 O O . GLU A 1 165 ? -16.931 -21.233 -11.794 1.00 48.28 165 GLU A O 1
ATOM 1267 N N . PRO A 1 166 ? -16.293 -22.971 -13.081 1.00 46.19 166 PRO A N 1
ATOM 1268 C CA . PRO A 1 166 ? -17.659 -23.343 -13.396 1.00 46.19 166 PRO A CA 1
ATOM 1269 C C . PRO A 1 166 ? -18.362 -23.681 -12.082 1.00 46.19 166 PRO A C 1
ATOM 1271 O O . PRO A 1 166 ? -17.841 -24.431 -11.259 1.00 46.19 166 PRO A O 1
ATOM 1274 N N . SER A 1 167 ? -19.521 -23.058 -11.868 1.00 43.62 167 SER A N 1
ATOM 1275 C CA . SER A 1 167 ? -20.330 -23.238 -10.667 1.00 43.62 167 SER A CA 1
ATOM 1276 C C . SER A 1 167 ? -20.481 -24.728 -10.353 1.00 43.62 167 SER A C 1
ATOM 1278 O O . SER A 1 167 ? -21.115 -25.453 -11.114 1.00 43.62 167 SER A O 1
ATOM 1280 N N . GLN A 1 168 ? -19.944 -25.182 -9.217 1.00 49.19 168 GLN A N 1
ATOM 1281 C CA . GLN A 1 168 ? -20.219 -26.517 -8.672 1.00 49.19 168 GLN A CA 1
ATOM 1282 C C . GLN A 1 168 ? -21.628 -26.614 -8.060 1.00 49.19 168 GLN A C 1
ATOM 1284 O O . GLN A 1 168 ? -21.884 -27.474 -7.221 1.00 49.19 168 GLN A O 1
ATOM 1289 N N . ALA A 1 169 ? -22.562 -25.744 -8.454 1.00 49.00 169 ALA A N 1
ATOM 1290 C CA . ALA A 1 169 ? -23.967 -25.958 -8.159 1.00 49.00 169 ALA A CA 1
ATOM 1291 C C . ALA A 1 169 ? -24.468 -27.146 -8.992 1.00 49.00 169 ALA A C 1
ATOM 1293 O O . ALA A 1 169 ? -25.050 -26.976 -10.063 1.00 49.00 169 ALA A O 1
ATOM 1294 N N . GLU A 1 170 ? -24.257 -28.360 -8.485 1.00 48.41 170 GLU A N 1
ATOM 1295 C CA . GLU A 1 170 ? -25.191 -29.449 -8.738 1.00 48.41 170 GLU A CA 1
ATOM 1296 C C . GLU A 1 170 ? -26.563 -28.960 -8.277 1.00 48.41 170 GLU A C 1
ATOM 1298 O O . GLU A 1 170 ? -26.866 -28.888 -7.087 1.00 48.41 170 GLU A O 1
ATOM 1303 N N . VAL A 1 171 ? -27.384 -28.548 -9.241 1.00 55.81 171 VAL A N 1
ATOM 1304 C CA . VAL A 1 171 ? -28.817 -28.396 -9.031 1.00 55.81 171 VAL A CA 1
ATOM 1305 C C . VAL A 1 171 ? -29.324 -29.800 -8.696 1.00 55.81 171 VAL A C 1
ATOM 1307 O O . VAL A 1 171 ? -29.206 -30.682 -9.551 1.00 55.81 171 VAL A O 1
ATOM 1310 N N . PRO A 1 172 ? -29.855 -30.057 -7.486 1.00 50.16 172 PRO A N 1
ATOM 1311 C CA . PRO A 1 172 ? -30.416 -31.361 -7.193 1.00 50.16 172 PRO A CA 1
ATOM 1312 C C . PRO A 1 172 ? -31.544 -31.618 -8.191 1.00 50.16 172 PRO A C 1
ATOM 1314 O O . PRO A 1 172 ? -32.482 -30.824 -8.299 1.00 50.16 172 PRO A O 1
ATOM 1317 N N . ALA A 1 173 ? -31.432 -32.709 -8.948 1.00 54.84 173 ALA A N 1
ATOM 1318 C CA . ALA A 1 173 ? -32.481 -33.138 -9.855 1.00 54.84 173 ALA A CA 1
ATOM 1319 C C . ALA A 1 173 ? -33.759 -33.369 -9.038 1.00 54.84 173 ALA A C 1
ATOM 1321 O O . ALA A 1 173 ? -33.820 -34.258 -8.188 1.00 54.84 173 ALA A O 1
ATOM 1322 N N . ILE A 1 174 ? -34.776 -32.542 -9.279 1.00 63.62 174 ILE A N 1
ATOM 1323 C CA . ILE A 1 174 ? -36.109 -32.731 -8.713 1.00 63.62 174 ILE A CA 1
ATOM 1324 C C . ILE A 1 174 ? -36.679 -33.997 -9.370 1.00 63.62 174 ILE A C 1
ATOM 1326 O O . ILE A 1 174 ? -36.833 -34.009 -10.595 1.00 63.62 174 ILE A O 1
ATOM 1330 N N . PRO A 1 175 ? -36.978 -35.073 -8.618 1.00 62.72 175 PRO A N 1
ATOM 1331 C CA . PRO A 1 175 ? -37.570 -36.262 -9.210 1.00 62.72 175 PRO A CA 1
ATOM 1332 C C . PRO A 1 175 ? -38.976 -35.938 -9.739 1.00 62.72 175 PRO A C 1
ATOM 1334 O O . PRO A 1 175 ? -39.688 -35.127 -9.134 1.00 62.72 175 PRO A O 1
ATOM 1337 N N . PRO A 1 176 ? -39.405 -36.560 -10.852 1.00 58.97 176 PRO A N 1
ATOM 1338 C CA . PRO A 1 176 ? -40.730 -36.322 -11.402 1.00 58.97 176 PRO A CA 1
ATOM 1339 C C . PRO A 1 176 ? -41.800 -36.701 -10.372 1.00 58.97 176 PRO A C 1
ATOM 1341 O O . PRO A 1 176 ? -41.749 -37.774 -9.764 1.00 58.97 176 PRO A O 1
ATOM 1344 N N . ARG A 1 177 ? -42.768 -35.800 -10.165 1.00 59.28 177 ARG A N 1
ATOM 1345 C CA . ARG A 1 177 ? -43.973 -36.093 -9.379 1.00 59.28 177 ARG A CA 1
ATOM 1346 C C . ARG A 1 177 ? -44.707 -37.267 -10.033 1.00 59.28 177 ARG A C 1
ATOM 1348 O O . ARG A 1 177 ? -44.941 -37.234 -11.238 1.00 59.28 177 ARG A O 1
ATOM 1355 N N . LYS A 1 178 ? -45.017 -38.279 -9.219 1.00 56.78 178 LYS A N 1
ATOM 1356 C CA . LYS A 1 178 ? -45.922 -39.380 -9.567 1.00 56.78 178 LYS A CA 1
ATOM 1357 C C . LYS A 1 178 ? -47.326 -38.868 -9.854 1.00 56.78 178 LYS A C 1
ATOM 1359 O O . LYS A 1 178 ? -47.716 -37.873 -9.198 1.00 56.78 178 LYS A O 1
#